Protein AF-A0A957IB61-F1 (afdb_monomer)

Structure (mmCIF, N/CA/C/O backbone):
data_AF-A0A957IB61-F1
#
_entry.id   AF-A0A957IB61-F1
#
loop_
_atom_site.group_PDB
_atom_site.id
_atom_site.type_symbol
_atom_site.label_atom_id
_atom_site.label_alt_id
_atom_site.label_comp_id
_atom_site.label_asym_id
_atom_site.label_entity_id
_atom_site.label_seq_id
_atom_site.pdbx_PDB_ins_code
_atom_site.Cartn_x
_atom_site.Cartn_y
_atom_site.Cartn_z
_atom_site.occupancy
_atom_site.B_iso_or_equiv
_atom_site.auth_seq_id
_atom_site.auth_comp_id
_atom_site.auth_asym_id
_atom_site.auth_atom_id
_atom_site.pdbx_PDB_model_num
ATOM 1 N N . MET A 1 1 ? 1.844 -5.591 -8.543 1.00 58.50 1 MET A N 1
ATOM 2 C CA . MET A 1 1 ? 0.608 -5.122 -7.872 1.00 58.50 1 MET A CA 1
ATOM 3 C C . MET A 1 1 ? -0.003 -6.319 -7.175 1.00 58.50 1 MET A C 1
ATOM 5 O O . MET A 1 1 ? -0.018 -7.374 -7.790 1.00 58.50 1 MET A O 1
ATOM 9 N N . ASP A 1 2 ? -0.473 -6.169 -5.939 1.00 73.50 2 ASP A N 1
ATOM 10 C CA . ASP A 1 2 ? -1.188 -7.236 -5.224 1.00 73.50 2 ASP A CA 1
ATOM 11 C C . ASP A 1 2 ? -2.623 -6.794 -4.905 1.00 73.50 2 ASP A C 1
ATOM 13 O O . ASP A 1 2 ? -2.878 -5.624 -4.588 1.00 73.50 2 ASP A O 1
ATOM 17 N N . LEU A 1 3 ? -3.556 -7.735 -5.044 1.00 75.19 3 LEU A N 1
ATOM 18 C CA . LEU A 1 3 ? -4.995 -7.537 -4.905 1.00 75.19 3 LEU A CA 1
ATOM 19 C C . LEU A 1 3 ? -5.484 -8.359 -3.715 1.00 75.19 3 LEU A C 1
ATOM 21 O O . LEU A 1 3 ? -5.574 -9.584 -3.785 1.00 75.19 3 LEU A O 1
ATOM 25 N N . LYS A 1 4 ? -5.836 -7.688 -2.618 1.00 81.00 4 LYS A N 1
ATOM 26 C CA . LYS A 1 4 ? -6.595 -8.315 -1.526 1.00 81.00 4 LYS A CA 1
ATOM 27 C C . LYS A 1 4 ? -8.076 -8.004 -1.696 1.00 81.00 4 LYS A C 1
ATOM 29 O O . LYS A 1 4 ? -8.424 -7.030 -2.357 1.00 81.00 4 LYS A O 1
ATOM 34 N N . GLY A 1 5 ? -8.955 -8.837 -1.142 1.00 75.38 5 GLY A N 1
ATOM 35 C CA . GLY A 1 5 ? -10.403 -8.678 -1.298 1.00 75.38 5 GLY A CA 1
ATOM 36 C C . GLY A 1 5 ? -10.909 -7.317 -0.801 1.00 75.38 5 GLY A C 1
ATOM 37 O O . GLY A 1 5 ? -10.332 -6.710 0.105 1.00 75.38 5 GLY A O 1
ATOM 38 N N . SER A 1 6 ? -11.988 -6.808 -1.402 1.00 73.75 6 SER A N 1
ATOM 39 C CA . SER A 1 6 ? -12.600 -5.538 -0.966 1.00 73.75 6 SER A CA 1
ATOM 40 C C . SER A 1 6 ? -13.289 -5.643 0.403 1.00 73.75 6 SER A C 1
ATOM 42 O O . SER A 1 6 ? -13.473 -4.643 1.086 1.00 73.75 6 SER A O 1
ATOM 44 N N . ASP A 1 7 ? -13.626 -6.861 0.809 1.00 82.06 7 ASP A N 1
ATOM 45 C CA . ASP A 1 7 ? -14.137 -7.269 2.119 1.00 82.06 7 ASP A CA 1
ATOM 46 C C . ASP A 1 7 ? -13.039 -7.361 3.193 1.00 82.06 7 ASP A C 1
ATOM 48 O O . ASP A 1 7 ? -13.320 -7.446 4.388 1.00 82.06 7 ASP A O 1
ATOM 52 N N . THR A 1 8 ? -11.772 -7.333 2.782 1.00 87.75 8 THR A N 1
ATOM 53 C CA . THR A 1 8 ? -10.641 -7.424 3.697 1.00 87.75 8 THR A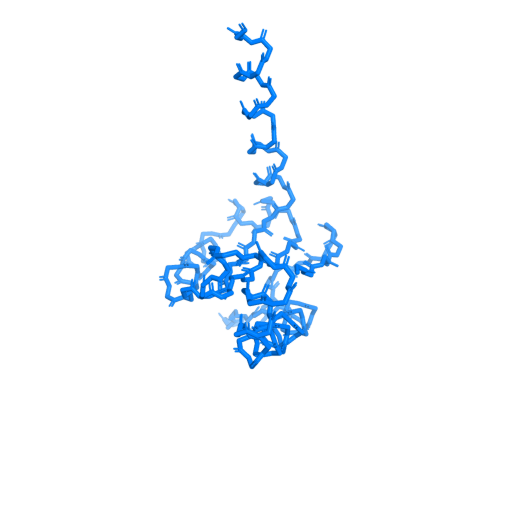 CA 1
ATOM 54 C C . THR A 1 8 ? -10.387 -6.080 4.370 1.00 87.75 8 THR A C 1
ATOM 56 O O . THR A 1 8 ? -10.050 -5.097 3.711 1.00 87.75 8 THR A O 1
ATOM 59 N N . ASN A 1 9 ? -10.455 -6.061 5.701 1.00 92.25 9 ASN A N 1
ATOM 60 C CA . ASN A 1 9 ? -10.070 -4.890 6.486 1.00 92.25 9 ASN A CA 1
ATOM 61 C C . ASN A 1 9 ? -8.570 -4.597 6.353 1.00 92.25 9 ASN A C 1
ATOM 63 O O . ASN A 1 9 ? -7.726 -5.498 6.408 1.00 92.25 9 ASN A O 1
ATOM 67 N N . ILE A 1 10 ? -8.237 -3.317 6.242 1.00 94.00 10 ILE A N 1
ATOM 68 C CA . ILE A 1 10 ? -6.876 -2.794 6.200 1.00 94.00 10 ILE A CA 1
ATOM 69 C C . ILE A 1 10 ? -6.235 -2.914 7.579 1.00 94.00 10 ILE A C 1
ATOM 71 O O . ILE A 1 10 ? -5.085 -3.345 7.698 1.00 94.00 10 ILE A O 1
ATOM 75 N N . PHE A 1 11 ? -6.983 -2.564 8.627 1.00 95.88 11 PHE A N 1
ATOM 76 C CA . PHE A 1 11 ? -6.486 -2.549 9.994 1.00 95.88 11 PHE A CA 1
ATOM 77 C C . PHE A 1 11 ? -7.213 -3.541 10.896 1.00 95.88 11 PHE A C 1
ATOM 79 O O . PHE A 1 11 ? -8.416 -3.777 10.785 1.00 95.88 11 PHE A O 1
ATOM 86 N N . ARG A 1 12 ? -6.472 -4.064 11.871 1.00 94.56 12 ARG A N 1
ATOM 87 C CA . ARG A 1 12 ? -6.990 -4.820 13.009 1.00 94.56 12 ARG A CA 1
ATOM 88 C C . ARG A 1 12 ? -6.633 -4.090 14.298 1.00 94.56 12 ARG A C 1
ATOM 90 O O . ARG A 1 12 ? -5.553 -3.511 14.419 1.00 94.56 12 ARG A O 1
ATOM 97 N N . ARG A 1 13 ? -7.544 -4.127 15.267 1.00 93.25 13 ARG A N 1
ATOM 98 C CA . ARG A 1 13 ? -7.340 -3.558 16.600 1.00 93.25 13 ARG A CA 1
ATOM 99 C C . ARG A 1 13 ? -7.096 -4.678 17.614 1.00 93.25 13 ARG A C 1
ATOM 101 O O . ARG A 1 13 ? -7.740 -5.723 17.539 1.00 93.25 13 ARG A O 1
ATOM 108 N N . SER A 1 14 ? -6.154 -4.460 18.527 1.00 92.50 14 SER A N 1
ATOM 109 C CA . SER A 1 14 ? -5.881 -5.328 19.676 1.00 92.50 14 SER A CA 1
ATOM 110 C C . SER A 1 14 ? -5.650 -4.441 20.897 1.00 92.50 14 SER A C 1
ATOM 112 O O . SER A 1 14 ? -4.604 -3.799 21.012 1.00 92.50 14 SER A O 1
ATOM 114 N N . GLY A 1 15 ? -6.653 -4.347 21.773 1.00 90.06 15 GLY A N 1
ATOM 115 C CA . GLY A 1 15 ? -6.704 -3.304 22.803 1.00 90.06 15 GLY A CA 1
ATOM 116 C C . GLY A 1 15 ? -6.767 -1.909 22.169 1.00 90.06 15 GLY A C 1
ATOM 117 O O . GLY A 1 15 ? -7.539 -1.687 21.240 1.00 90.06 15 GLY A O 1
ATOM 118 N N . ASP A 1 16 ? -5.921 -0.981 22.618 1.00 89.56 16 ASP A N 1
ATOM 119 C CA . ASP A 1 16 ? -5.810 0.366 22.023 1.00 89.56 16 ASP A CA 1
ATOM 120 C C . ASP A 1 16 ? -4.867 0.429 20.798 1.00 89.56 16 ASP A C 1
ATOM 122 O O . ASP A 1 16 ? -4.793 1.418 20.054 1.00 89.56 16 ASP A O 1
ATOM 126 N N . ARG A 1 17 ? -4.134 -0.656 20.535 1.00 91.94 17 ARG A N 1
ATOM 127 C CA . ARG A 1 17 ? -3.160 -0.690 19.447 1.00 91.94 17 ARG A CA 1
ATOM 128 C C . ARG A 1 17 ? -3.825 -1.063 18.127 1.00 91.94 17 ARG A C 1
ATOM 130 O O . ARG A 1 17 ? -4.667 -1.962 18.057 1.00 91.94 17 ARG A O 1
ATOM 137 N N . LEU A 1 18 ? -3.413 -0.365 17.075 1.00 94.81 18 LEU A N 1
ATOM 138 C CA . LEU A 1 18 ? -3.881 -0.567 15.712 1.00 94.81 18 LEU A CA 1
ATOM 139 C C . LEU A 1 18 ? -2.725 -1.076 14.858 1.00 94.81 18 LEU A C 1
ATOM 141 O O . LEU A 1 18 ? -1.638 -0.502 14.880 1.00 94.81 18 LEU A O 1
ATOM 145 N N . PHE A 1 19 ? -2.975 -2.136 14.102 1.00 94.56 19 PHE A N 1
ATOM 146 C CA . PHE A 1 19 ? -1.985 -2.789 13.255 1.00 94.56 19 PHE A CA 1
ATOM 147 C C . PHE A 1 19 ? -2.590 -3.073 11.891 1.00 94.56 19 PHE A C 1
ATOM 149 O O . PHE A 1 19 ? -3.814 -3.132 11.753 1.00 94.56 19 PHE A O 1
ATOM 156 N N . PHE A 1 20 ? -1.749 -3.292 10.885 1.00 95.06 20 PHE A N 1
ATOM 157 C CA . PHE A 1 20 ? -2.239 -3.862 9.638 1.00 95.06 20 PHE A CA 1
ATOM 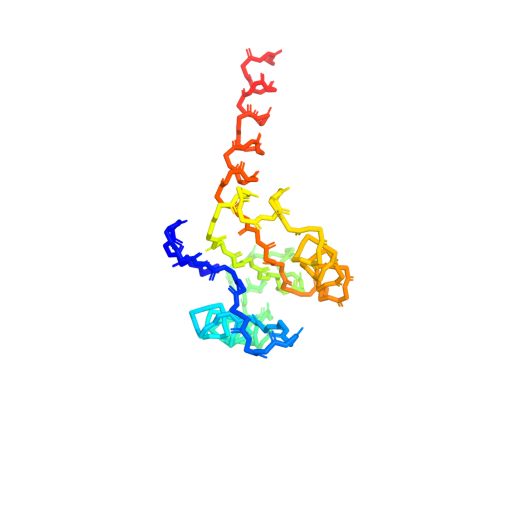158 C C . PHE A 1 20 ? -2.842 -5.244 9.874 1.00 95.06 20 PHE A C 1
ATOM 160 O O . PHE A 1 20 ? -2.391 -6.011 10.728 1.00 95.06 20 PHE A O 1
ATOM 167 N N . SER A 1 21 ? -3.889 -5.558 9.116 1.00 95.25 21 SER A N 1
ATOM 168 C CA . SER A 1 21 ? -4.434 -6.907 9.101 1.00 95.25 21 SER A CA 1
ATOM 169 C C . SER A 1 21 ? -3.400 -7.889 8.549 1.00 95.25 21 SER A C 1
ATOM 171 O O . SER A 1 21 ? -2.465 -7.523 7.835 1.00 95.25 21 SER A O 1
ATOM 173 N N . GLN A 1 22 ? -3.579 -9.171 8.857 1.00 93.50 22 GLN A N 1
ATOM 174 C CA . GLN A 1 22 ? -2.658 -10.209 8.403 1.00 93.50 22 GLN A CA 1
ATOM 175 C C . GLN A 1 22 ? -2.593 -10.285 6.867 1.00 93.50 22 GLN A C 1
ATOM 177 O O . GLN A 1 22 ? -1.527 -10.525 6.306 1.00 93.50 22 GLN A O 1
ATOM 182 N N . ASN A 1 23 ? -3.713 -10.013 6.190 1.00 92.25 23 ASN A N 1
ATOM 183 C CA . ASN A 1 23 ? -3.789 -9.968 4.731 1.00 92.25 23 ASN A CA 1
ATOM 184 C C . ASN A 1 23 ? -3.010 -8.785 4.152 1.00 92.25 23 ASN A C 1
ATOM 186 O O . ASN A 1 23 ? -2.297 -8.963 3.166 1.00 92.25 23 ASN A O 1
ATOM 190 N N . VAL A 1 24 ? -3.105 -7.606 4.777 1.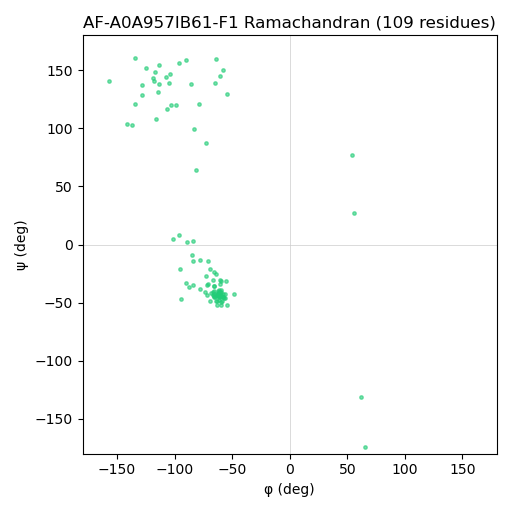00 94.12 24 VAL A N 1
ATOM 191 C CA . VAL A 1 24 ? -2.298 -6.445 4.378 1.00 94.12 24 VAL A CA 1
ATOM 192 C C . VAL A 1 24 ? -0.824 -6.716 4.611 1.00 94.12 24 VAL A C 1
ATOM 194 O O . VAL A 1 24 ? -0.030 -6.467 3.716 1.00 94.12 24 VAL A O 1
ATOM 197 N N . ASN A 1 25 ? -0.453 -7.280 5.761 1.00 94.62 25 ASN A N 1
ATOM 198 C CA . ASN A 1 25 ? 0.941 -7.593 6.055 1.00 94.62 25 ASN A CA 1
ATOM 199 C C . ASN A 1 25 ? 1.537 -8.555 5.014 1.00 94.62 25 ASN A C 1
ATOM 201 O O . ASN A 1 25 ? 2.578 -8.265 4.437 1.00 94.62 25 ASN A O 1
ATOM 205 N N . LYS A 1 26 ? 0.834 -9.653 4.699 1.00 93.56 26 LYS A N 1
ATOM 206 C CA . LYS A 1 26 ? 1.239 -10.585 3.633 1.00 93.56 26 LYS A CA 1
ATOM 207 C C . LYS A 1 26 ? 1.366 -9.888 2.276 1.00 93.56 26 LYS A C 1
ATOM 209 O O . LYS A 1 26 ? 2.345 -10.106 1.576 1.00 93.56 26 LYS A O 1
ATOM 214 N N . GLY A 1 27 ? 0.396 -9.043 1.923 1.00 93.50 27 GLY A N 1
ATOM 215 C CA . GLY A 1 27 ? 0.431 -8.302 0.662 1.00 93.50 27 GLY A CA 1
ATOM 216 C C . GLY A 1 27 ? 1.573 -7.291 0.585 1.00 93.50 27 GLY A C 1
ATOM 217 O O . GLY A 1 27 ? 2.186 -7.140 -0.464 1.00 93.50 27 GLY A O 1
ATOM 218 N N . VAL A 1 28 ? 1.917 -6.639 1.699 1.00 94.56 28 VAL A N 1
ATOM 219 C CA . VAL A 1 28 ? 3.085 -5.755 1.779 1.00 94.56 28 VAL A CA 1
ATOM 220 C C . VAL A 1 28 ? 4.358 -6.531 1.453 1.00 94.56 28 VAL A C 1
ATOM 222 O O . VAL A 1 28 ? 5.079 -6.114 0.554 1.00 94.56 28 VAL A O 1
ATOM 225 N N . PHE A 1 29 ? 4.604 -7.666 2.115 1.00 94.06 29 PHE A N 1
ATOM 226 C CA . PHE A 1 29 ? 5.792 -8.483 1.843 1.00 94.06 29 PHE A CA 1
ATOM 227 C C . PHE A 1 29 ? 5.834 -8.982 0.400 1.00 94.06 29 PHE A C 1
ATOM 229 O O . PHE A 1 29 ? 6.845 -8.802 -0.266 1.00 94.06 29 PHE A O 1
ATOM 236 N N . GLN A 1 30 ? 4.712 -9.478 -0.121 1.00 93.88 30 GLN A N 1
ATOM 237 C CA . GLN A 1 30 ? 4.624 -9.923 -1.510 1.00 93.88 30 GLN A CA 1
ATOM 238 C C . GLN A 1 30 ? 4.971 -8.798 -2.500 1.00 93.88 30 GLN A C 1
ATOM 240 O O . GLN A 1 30 ? 5.683 -9.011 -3.477 1.00 93.88 30 GLN A O 1
ATOM 245 N N . VAL A 1 31 ? 4.482 -7.575 -2.271 1.00 93.88 31 VAL A N 1
ATOM 246 C CA . VAL A 1 31 ? 4.800 -6.448 -3.159 1.00 93.88 31 VAL A CA 1
ATOM 247 C C . VAL A 1 31 ? 6.251 -5.994 -3.004 1.00 93.88 31 VAL A C 1
ATOM 249 O O . VAL A 1 31 ? 6.855 -5.605 -4.001 1.00 93.88 31 VAL A O 1
ATOM 252 N N . LEU A 1 32 ? 6.814 -6.046 -1.796 1.00 93.56 32 LEU A N 1
ATOM 253 C CA . LEU A 1 32 ? 8.227 -5.744 -1.573 1.00 93.56 32 LEU A CA 1
ATOM 254 C C . LEU A 1 32 ? 9.134 -6.739 -2.305 1.00 93.56 32 LEU A C 1
ATOM 256 O O . LEU A 1 32 ? 10.043 -6.294 -2.995 1.00 93.56 32 LEU A O 1
ATOM 260 N N . GLU A 1 33 ? 8.833 -8.038 -2.248 1.00 93.31 33 GLU A N 1
ATOM 261 C CA . GLU A 1 33 ? 9.547 -9.073 -3.012 1.00 93.31 33 GLU A CA 1
ATOM 262 C C . GLU A 1 33 ? 9.504 -8.782 -4.517 1.00 93.31 33 GLU A C 1
ATOM 264 O O . GLU A 1 33 ? 10.534 -8.780 -5.183 1.00 93.31 33 GLU A O 1
ATOM 269 N N . TYR A 1 34 ? 8.331 -8.429 -5.057 1.00 90.94 34 TYR A N 1
ATOM 270 C CA . TYR A 1 34 ? 8.231 -8.055 -6.470 1.00 90.94 34 TYR A CA 1
ATOM 271 C C . TYR A 1 34 ? 9.048 -6.812 -6.831 1.00 90.94 34 TYR A C 1
ATOM 273 O O . TYR A 1 34 ? 9.628 -6.763 -7.916 1.00 90.94 34 TYR A O 1
ATOM 281 N N . ILE A 1 35 ? 9.063 -5.792 -5.968 1.00 91.88 35 ILE A N 1
ATOM 282 C CA . ILE A 1 35 ? 9.865 -4.579 -6.185 1.00 91.88 35 ILE A CA 1
ATOM 283 C C . ILE A 1 35 ? 11.348 -4.939 -6.215 1.00 91.88 35 ILE A C 1
ATOM 285 O O . ILE A 1 35 ? 12.065 -4.441 -7.081 1.00 91.88 35 ILE A O 1
ATOM 289 N N . ASP A 1 36 ? 11.786 -5.801 -5.302 1.00 92.88 36 ASP A N 1
ATOM 290 C CA . ASP A 1 36 ? 13.172 -6.239 -5.188 1.00 92.88 36 ASP A CA 1
ATOM 291 C C . ASP A 1 36 ? 13.610 -7.001 -6.443 1.00 92.88 36 ASP A C 1
ATOM 293 O O . ASP A 1 36 ? 14.516 -6.560 -7.148 1.00 92.88 36 ASP A O 1
ATOM 297 N N .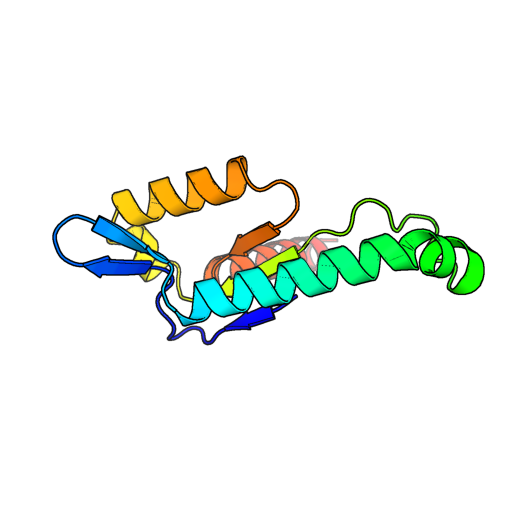 THR A 1 37 ? 12.843 -8.020 -6.853 1.00 91.75 37 THR A N 1
ATOM 298 C CA . THR A 1 37 ? 13.096 -8.762 -8.101 1.00 91.75 37 THR A CA 1
ATOM 299 C C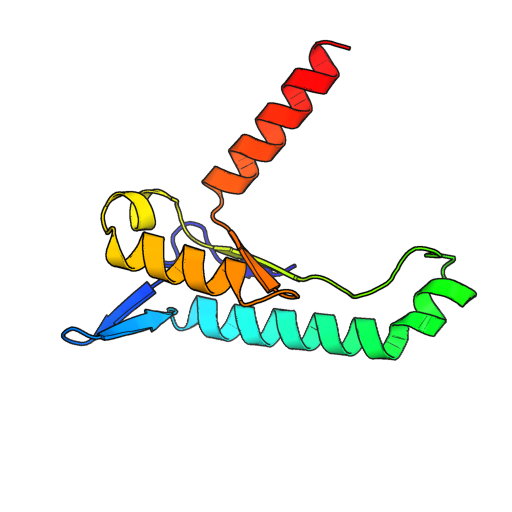 . THR A 1 37 ? 13.125 -7.841 -9.326 1.00 91.75 37 THR A C 1
ATOM 301 O O . THR A 1 37 ? 13.986 -7.960 -10.198 1.00 91.75 37 THR A O 1
ATOM 304 N N . CYS A 1 38 ? 12.200 -6.878 -9.413 1.00 90.06 38 CYS A N 1
ATOM 305 C CA . CYS A 1 38 ? 12.194 -5.911 -10.514 1.00 90.06 38 CYS A CA 1
ATOM 306 C C . CYS A 1 38 ? 13.406 -4.971 -10.480 1.00 90.06 38 CYS A C 1
ATOM 308 O O . CYS A 1 38 ? 13.839 -4.506 -11.534 1.00 90.06 38 CYS A O 1
ATOM 310 N N . SER A 1 39 ? 13.930 -4.670 -9.292 1.00 90.81 39 SER A N 1
ATOM 311 C CA . SER A 1 39 ? 15.109 -3.820 -9.117 1.00 90.81 39 SER A CA 1
ATOM 312 C C . SER A 1 39 ? 16.378 -4.564 -9.535 1.00 90.81 39 SER A C 1
ATOM 314 O O . SER A 1 39 ? 17.202 -4.003 -10.255 1.00 90.81 39 SER A O 1
ATOM 316 N N . GLU A 1 40 ? 16.497 -5.848 -9.191 1.00 91.56 40 GLU A N 1
ATOM 317 C CA . GLU A 1 40 ? 17.594 -6.716 -9.640 1.00 91.56 40 GLU A CA 1
ATOM 318 C C . GLU A 1 40 ? 17.610 -6.873 -11.167 1.00 91.56 40 GLU A C 1
ATOM 320 O O . GLU A 1 40 ? 18.647 -6.751 -11.819 1.00 91.56 40 GLU A O 1
ATOM 325 N N . MET A 1 41 ? 16.435 -7.079 -11.766 1.00 90.38 41 MET A N 1
ATOM 326 C CA . MET A 1 41 ? 16.286 -7.264 -13.212 1.00 90.38 41 MET A CA 1
ATOM 327 C C . MET A 1 41 ? 16.210 -5.948 -13.995 1.00 90.38 41 MET A C 1
ATOM 329 O O . MET A 1 41 ? 16.022 -5.966 -15.213 1.00 90.38 41 MET A O 1
ATOM 333 N N . GLN A 1 42 ? 16.347 -4.795 -13.337 1.00 89.50 42 GLN A N 1
ATOM 334 C CA . GLN A 1 42 ? 16.020 -3.501 -13.933 1.00 89.50 42 GLN A CA 1
ATOM 335 C C . GLN A 1 42 ? 16.850 -3.207 -15.192 1.00 89.50 42 GLN A C 1
ATOM 337 O O . GLN A 1 42 ? 16.315 -2.689 -16.169 1.00 89.50 42 GLN A O 1
ATOM 342 N N . SER A 1 43 ? 18.141 -3.555 -15.204 1.00 86.50 43 SER A N 1
ATOM 343 C CA . SER A 1 43 ? 18.991 -3.383 -16.393 1.00 86.50 43 SER A CA 1
ATOM 344 C C . SER A 1 43 ? 18.560 -4.293 -17.539 1.00 86.50 43 SER A C 1
ATOM 346 O O . SER A 1 43 ? 18.384 -3.822 -18.656 1.00 86.50 43 SER A O 1
ATOM 348 N N . TYR A 1 44 ? 18.250 -5.559 -17.254 1.00 89.50 44 TYR A N 1
ATOM 349 C CA . TYR A 1 44 ? 17.707 -6.475 -18.257 1.00 89.50 44 TYR A CA 1
ATOM 350 C C . TYR A 1 44 ? 16.382 -5.964 -18.848 1.00 89.50 44 TYR A C 1
ATOM 352 O O . TYR A 1 44 ? 16.201 -5.959 -20.065 1.00 89.50 44 TYR A O 1
ATOM 360 N N . MET A 1 45 ? 15.469 -5.471 -18.005 1.00 87.31 45 MET A N 1
ATOM 361 C CA . MET A 1 45 ? 14.188 -4.915 -18.453 1.00 87.31 45 MET A CA 1
ATOM 362 C C . MET A 1 45 ? 14.368 -3.691 -19.361 1.00 87.31 45 MET A C 1
ATOM 364 O O . MET A 1 45 ? 13.674 -3.570 -20.372 1.00 87.31 45 MET A O 1
ATOM 368 N N . ARG A 1 46 ? 15.317 -2.802 -19.046 1.00 89.50 46 ARG A N 1
ATOM 369 C CA . ARG A 1 46 ? 15.612 -1.639 -19.893 1.00 89.50 46 ARG A CA 1
ATOM 370 C C . ARG A 1 46 ? 16.263 -2.039 -21.211 1.00 89.50 46 ARG A C 1
ATOM 372 O O . ARG A 1 46 ? 15.815 -1.596 -22.265 1.00 89.50 46 ARG A O 1
ATOM 379 N N . ASP A 1 47 ? 17.287 -2.879 -21.144 1.00 89.25 47 ASP A N 1
ATOM 380 C CA . ASP A 1 47 ? 18.206 -3.083 -22.261 1.00 89.25 47 ASP A CA 1
ATOM 381 C C . ASP A 1 47 ? 17.696 -4.170 -23.218 1.00 89.25 47 ASP A C 1
ATOM 383 O O . ASP A 1 47 ? 17.805 -4.038 -24.435 1.00 89.25 47 ASP A O 1
ATOM 387 N N . THR A 1 48 ? 17.069 -5.222 -22.679 1.00 91.06 48 THR A N 1
ATOM 388 C CA . THR A 1 48 ? 16.568 -6.360 -23.470 1.00 91.06 48 THR A CA 1
ATOM 389 C C . THR A 1 48 ? 15.102 -6.190 -23.853 1.00 91.06 48 THR A C 1
ATOM 391 O O . THR A 1 48 ? 14.739 -6.374 -25.013 1.00 91.06 48 THR A O 1
ATOM 394 N N . LEU A 1 49 ? 14.247 -5.803 -22.900 1.00 89.62 49 LEU A N 1
ATOM 395 C CA . LEU A 1 49 ? 12.804 -5.642 -23.144 1.00 89.62 49 LEU A CA 1
ATOM 396 C C . LEU A 1 49 ? 12.432 -4.232 -23.626 1.00 89.62 49 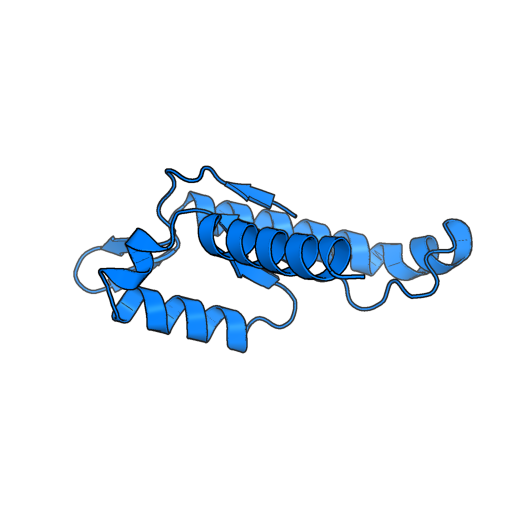LEU A C 1
ATOM 398 O O . LEU A 1 49 ? 11.254 -3.952 -23.842 1.00 89.62 49 LEU A O 1
ATOM 402 N N . LYS A 1 50 ? 13.426 -3.350 -23.809 1.00 89.88 50 LYS A N 1
ATOM 403 C CA . LYS A 1 50 ? 13.261 -1.961 -24.264 1.00 89.88 50 LYS A CA 1
ATOM 404 C C . LYS A 1 50 ? 12.311 -1.136 -23.391 1.00 89.88 50 LYS A C 1
ATOM 406 O O . LYS A 1 50 ? 11.726 -0.160 -23.857 1.00 89.88 50 LYS A O 1
ATOM 411 N N . LEU A 1 51 ? 12.180 -1.486 -22.111 1.00 86.31 51 LEU A N 1
ATOM 412 C CA . LEU A 1 51 ? 11.449 -0.690 -21.127 1.00 86.31 51 LEU A CA 1
ATOM 413 C C . LEU A 1 51 ? 12.356 0.440 -20.628 1.00 86.31 51 LEU A C 1
ATOM 415 O O . LEU A 1 51 ? 12.750 0.461 -19.466 1.00 86.31 51 LEU A O 1
ATOM 419 N N . THR A 1 52 ? 12.744 1.352 -21.520 1.00 84.25 52 THR A N 1
ATOM 420 C CA . THR A 1 52 ? 13.823 2.340 -21.309 1.00 84.25 52 THR A CA 1
ATOM 421 C C . THR A 1 52 ? 13.634 3.209 -20.064 1.00 84.25 52 THR A C 1
ATOM 423 O O . THR A 1 52 ? 14.609 3.571 -19.399 1.00 84.25 52 THR A O 1
ATOM 426 N N . ASP A 1 53 ? 12.378 3.473 -19.706 1.00 85.19 53 ASP A N 1
ATOM 427 C CA . ASP A 1 53 ? 11.997 4.312 -18.568 1.00 85.19 53 ASP A CA 1
ATOM 428 C C . ASP A 1 53 ? 11.688 3.513 -17.296 1.00 85.19 53 ASP A C 1
ATOM 430 O O . ASP A 1 53 ? 11.232 4.076 -16.299 1.00 85.19 53 ASP A O 1
ATOM 434 N N . PHE A 1 54 ? 11.951 2.203 -17.286 1.00 84.88 54 PHE A N 1
ATOM 435 C CA . PHE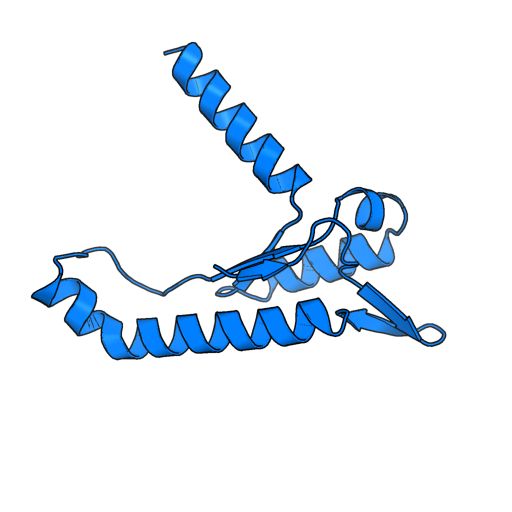 A 1 54 ? 11.763 1.369 -16.105 1.00 84.88 54 PHE A CA 1
ATOM 436 C C . PHE A 1 54 ? 12.856 1.659 -15.067 1.00 84.88 54 PHE A C 1
ATOM 438 O O . PHE A 1 54 ? 13.938 1.059 -15.040 1.00 84.88 54 PHE A O 1
ATOM 445 N N . ARG A 1 55 ? 12.583 2.664 -14.231 1.00 82.12 55 ARG A N 1
ATOM 446 C CA . ARG A 1 55 ? 13.431 3.119 -13.130 1.00 82.12 55 ARG A CA 1
ATOM 447 C C . ARG A 1 55 ? 12.626 3.192 -11.846 1.00 82.12 55 ARG A C 1
ATOM 449 O O . ARG A 1 55 ? 11.497 3.666 -11.866 1.00 82.12 55 ARG A O 1
ATOM 456 N N . GLU A 1 56 ? 13.233 2.729 -10.754 1.00 84.56 56 GLU A N 1
ATOM 457 C CA . GLU A 1 56 ? 12.648 2.745 -9.407 1.00 84.56 56 GLU A CA 1
ATOM 458 C C . GLU A 1 56 ? 11.265 2.062 -9.349 1.00 84.56 56 GLU A C 1
ATOM 460 O O . GLU A 1 56 ? 10.234 2.745 -9.303 1.00 84.56 56 GLU A O 1
ATOM 465 N N . PRO A 1 57 ? 11.208 0.716 -9.358 1.00 86.62 57 PRO A N 1
ATOM 466 C CA . PRO A 1 57 ? 9.946 -0.014 -9.331 1.00 86.62 57 PRO A CA 1
ATOM 467 C C . PRO A 1 57 ? 9.070 0.408 -8.143 1.00 86.62 57 PRO A C 1
ATOM 469 O O . PRO A 1 57 ? 9.509 0.440 -6.993 1.00 86.62 57 PRO A O 1
ATOM 472 N N . LYS A 1 58 ? 7.804 0.730 -8.428 1.00 90.75 58 LYS A N 1
ATOM 473 C CA . LYS A 1 58 ? 6.806 1.118 -7.422 1.00 90.75 58 LYS A CA 1
ATOM 474 C C . LYS A 1 58 ? 5.708 0.072 -7.330 1.00 90.75 58 LYS A C 1
ATOM 476 O O . LYS A 1 58 ? 5.199 -0.429 -8.330 1.00 90.75 58 LYS A O 1
ATOM 481 N N . GLY A 1 59 ? 5.311 -0.216 -6.105 1.00 91.38 59 GLY A N 1
ATOM 482 C CA . GLY A 1 59 ? 4.262 -1.136 -5.733 1.00 91.38 59 GLY A CA 1
ATOM 483 C C . GLY A 1 59 ? 2.978 -0.436 -5.311 1.00 91.38 59 GLY A C 1
ATOM 484 O O . GLY A 1 59 ? 2.963 0.627 -4.683 1.00 91.38 59 GLY A O 1
ATOM 485 N N . LEU A 1 60 ? 1.877 -1.107 -5.621 1.00 93.69 60 LEU A N 1
ATOM 486 C CA . LEU A 1 60 ? 0.543 -0.761 -5.167 1.00 93.69 60 LEU A CA 1
ATOM 487 C C . LEU A 1 60 ? -0.094 -2.003 -4.544 1.00 93.69 60 LEU A C 1
ATOM 489 O O . LEU A 1 60 ? -0.130 -3.061 -5.182 1.00 93.69 60 LEU A O 1
ATOM 493 N N . LEU A 1 61 ? -0.606 -1.847 -3.326 1.00 95.19 61 LEU A N 1
ATOM 494 C CA . LEU A 1 61 ? -1.467 -2.813 -2.655 1.00 95.19 61 LEU A CA 1
ATOM 495 C C . LEU A 1 61 ? -2.897 -2.268 -2.642 1.00 95.19 61 LEU A C 1
ATOM 497 O O . LEU A 1 61 ? -3.158 -1.222 -2.038 1.00 95.19 61 LEU A O 1
ATOM 501 N N . LEU A 1 62 ? -3.811 -2.972 -3.310 1.00 94.88 62 LEU A N 1
ATOM 502 C CA . LEU A 1 62 ? -5.237 -2.646 -3.323 1.00 94.88 62 LEU A CA 1
ATOM 503 C C . LEU A 1 62 ? -5.979 -3.533 -2.326 1.00 94.88 62 LEU A C 1
ATOM 505 O O . LEU A 1 62 ? -5.935 -4.759 -2.425 1.00 94.88 62 LEU A O 1
ATOM 509 N N . VAL A 1 63 ? -6.635 -2.912 -1.348 1.00 94.75 63 VAL A N 1
ATOM 510 C CA . VAL A 1 63 ? -7.268 -3.621 -0.232 1.00 94.75 63 VAL A CA 1
ATOM 511 C C . VAL A 1 63 ? -8.382 -2.794 0.401 1.00 94.75 63 VAL A C 1
ATOM 513 O O . VAL A 1 63 ? -8.248 -1.583 0.585 1.00 94.75 63 VAL A O 1
ATOM 516 N N . GLY A 1 64 ? -9.468 -3.471 0.772 1.00 93.12 64 GLY A N 1
ATOM 517 C CA . GLY A 1 64 ? -10.538 -2.891 1.572 1.00 93.12 64 GLY A CA 1
ATOM 518 C C . GLY A 1 64 ? -11.323 -1.769 0.891 1.00 93.12 64 GLY A C 1
ATOM 519 O O . GLY A 1 64 ? -11.151 -1.442 -0.292 1.00 93.12 64 GLY A O 1
ATOM 520 N N . ARG A 1 65 ? -12.210 -1.166 1.680 1.00 93.88 65 ARG A N 1
ATOM 521 C CA . ARG A 1 65 ? -13.085 -0.060 1.279 1.00 93.88 65 ARG A CA 1
ATOM 522 C C . ARG A 1 65 ? -12.731 1.213 2.023 1.00 93.88 65 ARG A C 1
ATOM 524 O O . ARG A 1 65 ? -12.260 1.177 3.155 1.00 93.88 65 ARG A O 1
ATOM 531 N N . GLU A 1 66 ? -13.038 2.357 1.427 1.00 93.19 66 GLU A N 1
ATOM 532 C CA . GLU A 1 66 ? -12.869 3.643 2.116 1.00 93.19 66 GLU A CA 1
ATOM 533 C C . GLU A 1 66 ? -13.749 3.810 3.338 1.00 93.19 66 GLU A C 1
ATOM 535 O O . GLU A 1 66 ? -13.345 4.523 4.251 1.00 93.19 66 GLU A O 1
ATOM 540 N N . LYS A 1 67 ? -14.885 3.109 3.381 1.00 93.12 67 LYS A N 1
ATOM 541 C CA . LYS A 1 67 ? -15.783 3.087 4.535 1.00 93.12 67 LYS A CA 1
ATOM 542 C C . LYS A 1 67 ? -15.025 2.828 5.844 1.00 93.12 67 LYS A C 1
ATOM 544 O O . LYS A 1 67 ? -15.224 3.541 6.820 1.00 93.12 67 LYS A O 1
ATOM 549 N N . GLU A 1 68 ? -14.076 1.889 5.829 1.00 92.56 68 GLU A N 1
ATOM 550 C CA . GLU A 1 68 ? -13.253 1.563 7.000 1.00 92.56 68 GLU A CA 1
ATOM 551 C C . GLU A 1 68 ? -12.417 2.758 7.497 1.00 92.56 68 GLU A C 1
ATOM 553 O O . GLU A 1 68 ? -12.112 2.864 8.683 1.00 92.56 68 GLU A O 1
ATOM 558 N N . LEU A 1 69 ? -12.013 3.646 6.588 1.00 93.31 69 LEU A N 1
ATOM 559 C CA . LEU A 1 69 ? -11.174 4.805 6.881 1.00 93.31 69 LEU A CA 1
ATOM 560 C C . LEU A 1 69 ? -12.008 6.035 7.242 1.00 93.31 69 LEU A C 1
ATOM 562 O O . LEU A 1 69 ? -11.558 6.846 8.040 1.00 93.31 69 LEU A O 1
ATOM 566 N N . THR A 1 70 ? -13.192 6.194 6.650 1.00 91.94 70 THR A N 1
ATOM 567 C CA . THR A 1 70 ? -14.085 7.325 6.943 1.00 91.94 70 THR A CA 1
ATOM 568 C C . THR A 1 70 ? -14.740 7.206 8.315 1.00 91.94 70 THR A C 1
ATOM 570 O O . THR A 1 70 ? -15.077 8.220 8.912 1.00 91.94 70 THR A O 1
ATOM 573 N N . GLU A 1 71 ? -14.907 5.983 8.819 1.00 92.19 71 GLU A N 1
ATOM 574 C CA . GLU A 1 71 ? -15.501 5.715 10.134 1.00 92.19 71 GLU A CA 1
ATOM 575 C C . GLU A 1 71 ? -14.490 5.824 11.294 1.00 92.19 71 GLU A C 1
ATOM 577 O O . GLU A 1 71 ? -14.897 5.893 12.452 1.00 92.19 71 GLU A O 1
ATOM 582 N N . ASP A 1 72 ? -13.178 5.847 11.017 1.00 93.38 72 ASP A N 1
ATOM 583 C CA . ASP A 1 72 ? -12.122 5.882 12.041 1.00 93.38 72 ASP A CA 1
ATOM 584 C C . ASP A 1 72 ? -10.952 6.791 11.616 1.00 93.38 72 ASP A C 1
ATOM 586 O O . ASP A 1 72 ? -10.076 6.422 10.823 1.00 93.38 72 ASP A O 1
ATOM 590 N N . GLU A 1 73 ? -10.894 7.986 12.211 1.00 94.00 73 GLU A N 1
ATOM 591 C CA . GLU A 1 73 ? -9.865 8.995 11.930 1.00 94.00 73 GLU A CA 1
ATOM 592 C C . GLU A 1 73 ? -8.438 8.486 12.231 1.00 94.00 73 GLU A C 1
ATOM 594 O O . GLU A 1 73 ? -7.479 8.845 11.536 1.00 94.00 73 GLU A O 1
ATOM 599 N N . LYS A 1 74 ? -8.267 7.598 13.226 1.00 93.88 74 LYS A N 1
ATOM 600 C CA . LYS A 1 74 ? -6.962 7.001 13.570 1.00 93.88 74 LYS A CA 1
ATOM 601 C C . LYS A 1 74 ? -6.481 6.113 12.421 1.00 93.88 74 LYS A C 1
ATOM 603 O O . LYS A 1 74 ? -5.323 6.227 12.010 1.00 93.88 74 LYS A O 1
ATOM 608 N N . LYS A 1 75 ? -7.366 5.286 11.843 1.00 95.56 75 LYS A N 1
ATOM 609 C CA . LYS A 1 75 ? -7.059 4.470 10.649 1.00 95.56 75 LYS A CA 1
ATOM 610 C C . LYS A 1 75 ? -6.707 5.339 9.447 1.00 95.56 75 LYS A C 1
ATOM 612 O O . LYS A 1 75 ? -5.716 5.073 8.760 1.00 95.56 75 LYS A O 1
ATOM 617 N N . GLN A 1 76 ? -7.476 6.402 9.210 1.00 95.19 76 GLN A N 1
ATOM 618 C CA . GLN A 1 76 ? -7.222 7.333 8.112 1.00 95.19 76 GLN A CA 1
ATOM 619 C C . GLN A 1 76 ? -5.834 7.979 8.226 1.00 95.19 76 GLN A C 1
ATOM 621 O O . GLN A 1 76 ? -5.063 7.952 7.259 1.00 95.19 76 GLN A O 1
ATOM 626 N N . LYS A 1 77 ? -5.493 8.511 9.409 1.00 95.00 77 LYS A N 1
ATOM 627 C CA . LYS A 1 77 ? -4.196 9.149 9.689 1.00 95.00 77 LYS A CA 1
ATOM 628 C C . LYS A 1 77 ? -3.033 8.174 9.545 1.00 95.00 77 LYS A C 1
ATOM 630 O O . LYS A 1 77 ? -2.031 8.526 8.924 1.00 95.00 77 LYS A O 1
ATOM 635 N N . LEU A 1 78 ? -3.162 6.951 10.059 1.00 94.75 78 LEU A N 1
ATOM 636 C CA . LEU A 1 78 ? -2.103 5.942 9.970 1.00 94.75 78 LEU A CA 1
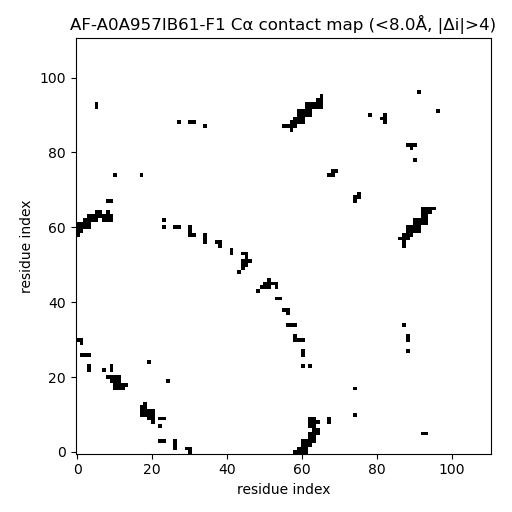ATOM 637 C C . LEU A 1 78 ? -1.847 5.500 8.531 1.00 94.75 78 LEU A C 1
ATOM 639 O O . LEU A 1 78 ? -0.694 5.487 8.103 1.00 94.75 78 LEU A O 1
ATOM 643 N N . ARG A 1 79 ? -2.896 5.234 7.744 1.00 95.25 79 ARG A N 1
ATOM 644 C CA . ARG A 1 79 ? -2.736 4.925 6.313 1.00 95.25 79 ARG A CA 1
ATOM 645 C C . ARG A 1 79 ? -2.104 6.093 5.555 1.00 95.25 79 ARG A C 1
ATOM 647 O O . ARG A 1 79 ? -1.229 5.885 4.719 1.00 95.25 79 ARG A O 1
ATOM 654 N N . ALA A 1 80 ? -2.540 7.324 5.831 1.00 94.12 80 ALA A N 1
ATOM 655 C CA . ALA A 1 80 ? -1.962 8.512 5.210 1.00 94.12 80 ALA A CA 1
ATOM 656 C C . ALA A 1 80 ? -0.479 8.675 5.576 1.00 94.12 80 ALA A C 1
ATOM 658 O O . ALA A 1 80 ? 0.333 8.969 4.705 1.00 94.12 80 ALA A O 1
ATOM 659 N N . SER A 1 81 ? -0.120 8.437 6.840 1.00 94.81 81 SER A N 1
ATOM 660 C CA . SER A 1 81 ? 1.268 8.451 7.306 1.00 94.81 81 SER A CA 1
ATOM 661 C C . SER A 1 81 ? 2.109 7.383 6.607 1.00 94.81 81 SER A C 1
ATOM 663 O O . SER A 1 81 ? 3.161 7.703 6.058 1.00 94.81 81 SER A O 1
ATOM 665 N N . TRP A 1 82 ? 1.614 6.144 6.531 1.00 94.44 82 TRP A N 1
ATOM 666 C CA . TRP A 1 82 ? 2.271 5.062 5.794 1.00 94.44 82 TRP A CA 1
ATOM 667 C C . TRP A 1 82 ? 2.546 5.456 4.340 1.00 94.44 82 TRP A C 1
ATOM 669 O O . TRP A 1 82 ? 3.686 5.406 3.897 1.00 94.44 82 TRP A O 1
ATOM 679 N N . ASN A 1 83 ? 1.525 5.925 3.617 1.00 94.44 83 ASN A N 1
ATOM 680 C CA . ASN A 1 83 ? 1.653 6.283 2.201 1.00 94.44 83 ASN A CA 1
ATOM 681 C C . ASN A 1 83 ? 2.572 7.486 1.939 1.00 94.44 83 ASN A C 1
ATOM 683 O O . ASN A 1 83 ? 3.068 7.622 0.826 1.00 94.44 83 ASN A O 1
ATOM 687 N N . ARG A 1 84 ? 2.775 8.374 2.921 1.00 93.81 84 ARG A N 1
ATOM 688 C CA . ARG A 1 84 ? 3.748 9.473 2.810 1.00 93.81 84 ARG A CA 1
ATOM 689 C C . ARG A 1 84 ? 5.181 8.995 3.025 1.00 93.81 84 ARG A C 1
ATOM 691 O O . ARG A 1 84 ? 6.082 9.484 2.355 1.00 93.81 84 ARG A O 1
ATOM 698 N N . ASN A 1 85 ? 5.382 8.065 3.957 1.00 92.19 85 ASN A N 1
ATOM 699 C CA . ASN A 1 85 ? 6.713 7.582 4.327 1.00 92.19 85 ASN A CA 1
ATOM 700 C C . ASN A 1 85 ? 7.220 6.466 3.402 1.00 92.19 85 ASN A C 1
ATOM 702 O O . ASN A 1 85 ? 8.408 6.401 3.096 1.00 92.19 85 ASN A O 1
ATOM 706 N N . SER A 1 86 ? 6.325 5.606 2.922 1.00 89.38 86 SER A N 1
ATOM 707 C CA . SER A 1 86 ? 6.657 4.529 1.996 1.00 89.38 86 SER A CA 1
ATOM 708 C C . SER A 1 86 ? 6.704 5.059 0.559 1.00 89.38 86 SER A C 1
ATOM 710 O O . SER A 1 86 ? 5.674 5.229 -0.095 1.00 89.38 86 SER A O 1
ATOM 712 N N . LYS A 1 87 ? 7.918 5.339 0.064 1.00 83.25 87 LYS A N 1
ATOM 713 C CA . LYS A 1 87 ? 8.144 5.874 -1.293 1.00 83.25 87 LYS A CA 1
ATOM 714 C C . LYS A 1 87 ? 7.883 4.846 -2.396 1.00 83.25 87 LYS A C 1
ATOM 716 O O . LYS A 1 87 ? 7.429 5.214 -3.478 1.00 83.25 87 LYS A O 1
ATOM 721 N N . SER A 1 88 ? 8.177 3.578 -2.121 1.00 88.75 88 SER A N 1
ATOM 722 C CA . SER A 1 88 ? 8.103 2.489 -3.094 1.00 88.75 88 SER A CA 1
ATOM 723 C C . SER A 1 88 ? 6.785 1.723 -3.040 1.00 88.75 88 SER A C 1
ATOM 725 O O . SER A 1 88 ? 6.436 1.113 -4.037 1.00 88.75 88 SER A O 1
ATOM 727 N N . LEU A 1 89 ? 6.018 1.768 -1.943 1.00 94.38 89 LEU A N 1
ATOM 728 C CA . LEU A 1 89 ? 4.779 0.995 -1.797 1.00 94.38 89 LEU A CA 1
ATOM 729 C C . LEU A 1 89 ? 3.626 1.828 -1.234 1.00 94.38 89 LEU A C 1
ATOM 731 O O . LEU A 1 89 ? 3.681 2.291 -0.096 1.00 94.38 89 LEU A O 1
ATOM 735 N N . GLN A 1 90 ? 2.533 1.932 -1.987 1.00 95.06 90 GLN A N 1
ATOM 736 C CA . GLN A 1 90 ? 1.303 2.577 -1.526 1.00 95.06 90 GLN A CA 1
ATOM 737 C C . GLN A 1 90 ? 0.182 1.576 -1.242 1.00 95.06 90 GLN A C 1
ATOM 739 O O . GLN A 1 90 ? -0.019 0.619 -1.986 1.00 95.06 90 GLN A O 1
ATOM 744 N N . ILE A 1 91 ? -0.612 1.866 -0.211 1.00 95.12 91 ILE A N 1
ATOM 745 C CA . ILE A 1 91 ? -1.851 1.156 0.118 1.00 95.12 91 ILE A CA 1
ATOM 746 C C . ILE A 1 91 ? -3.046 2.005 -0.327 1.00 95.12 91 ILE A C 1
ATOM 748 O O . ILE A 1 91 ? -3.250 3.141 0.135 1.00 95.12 91 ILE A O 1
ATOM 752 N N . ARG A 1 92 ? -3.861 1.452 -1.225 1.00 94.44 92 ARG A N 1
ATOM 753 C CA . ARG A 1 92 ? -5.070 2.085 -1.762 1.00 94.44 92 ARG A CA 1
ATOM 754 C C . ARG A 1 92 ? -6.287 1.186 -1.567 1.00 94.44 92 ARG A C 1
ATOM 756 O O . ARG A 1 92 ? -6.180 -0.031 -1.517 1.00 94.44 92 ARG A O 1
ATOM 763 N N . THR A 1 93 ? -7.445 1.818 -1.463 1.00 94.69 93 THR A N 1
ATOM 764 C CA . THR A 1 93 ? -8.755 1.164 -1.416 1.00 94.69 93 THR A CA 1
ATOM 765 C C . THR A 1 93 ? -9.315 0.999 -2.822 1.00 94.69 93 THR A C 1
ATOM 767 O O . THR A 1 93 ? -8.947 1.742 -3.740 1.00 94.69 93 THR A O 1
ATOM 770 N N . TYR A 1 94 ? -10.256 0.070 -2.987 1.00 92.25 94 TYR A N 1
ATOM 771 C CA . TYR A 1 94 ? -10.949 -0.103 -4.266 1.00 92.25 94 TYR A CA 1
ATOM 772 C C . TYR A 1 94 ? -11.733 1.146 -4.673 1.00 92.25 94 TYR A C 1
ATOM 774 O O . TYR A 1 94 ? -11.699 1.536 -5.837 1.00 92.25 94 TYR A O 1
ATOM 782 N N . ASP A 1 95 ? -12.375 1.832 -3.725 1.00 93.69 95 ASP A N 1
ATOM 783 C CA . ASP A 1 95 ? -13.149 3.039 -4.034 1.00 93.69 95 ASP A CA 1
ATOM 784 C C . ASP A 1 95 ? -12.243 4.179 -4.534 1.00 93.69 95 ASP A C 1
ATOM 786 O O . ASP A 1 95 ? -12.616 4.908 -5.455 1.00 93.69 95 ASP A O 1
ATOM 790 N N . ALA A 1 96 ? -11.019 4.298 -3.996 1.00 91.88 96 ALA A N 1
ATOM 791 C CA . ALA A 1 96 ? -10.032 5.255 -4.493 1.00 91.88 96 ALA A CA 1
ATOM 792 C C . ALA A 1 96 ? -9.628 4.950 -5.941 1.00 91.88 96 ALA A C 1
ATOM 794 O O . ALA A 1 96 ? -9.530 5.869 -6.753 1.00 91.88 96 ALA A O 1
ATOM 795 N N . LEU A 1 97 ? -9.410 3.673 -6.270 1.00 92.25 97 LEU A N 1
ATOM 796 C CA . LEU A 1 97 ? -9.084 3.252 -7.631 1.00 92.25 97 LEU A CA 1
ATOM 797 C C . LEU A 1 97 ? -10.235 3.557 -8.596 1.00 92.25 97 LEU A C 1
ATOM 799 O O . LEU A 1 97 ? -10.007 4.165 -9.640 1.00 92.25 97 LEU A O 1
ATOM 803 N N . ILE A 1 98 ? -11.465 3.191 -8.228 1.00 92.12 98 ILE A N 1
ATOM 804 C CA . ILE A 1 98 ? -12.654 3.420 -9.058 1.00 92.12 98 ILE A CA 1
ATOM 805 C C . ILE A 1 98 ? -12.814 4.911 -9.362 1.00 92.12 98 ILE A C 1
ATOM 807 O O . ILE A 1 98 ? -13.000 5.272 -10.522 1.00 92.12 98 ILE A O 1
ATOM 811 N N . ARG A 1 99 ? -12.660 5.793 -8.366 1.00 92.31 99 ARG A N 1
ATOM 812 C CA . ARG A 1 99 ? -12.729 7.245 -8.600 1.00 92.31 99 ARG A CA 1
ATOM 813 C C . ARG A 1 99 ? -11.665 7.746 -9.571 1.00 92.31 99 ARG A C 1
ATOM 815 O O . ARG A 1 99 ? -11.966 8.586 -10.413 1.00 92.31 99 ARG A O 1
ATOM 822 N N . GLN A 1 100 ? -10.437 7.240 -9.472 1.00 91.44 100 GLN A N 1
ATOM 823 C CA . GLN A 1 100 ? -9.358 7.618 -10.392 1.00 91.44 100 GLN A CA 1
ATOM 824 C C . GLN A 1 100 ? -9.643 7.151 -11.824 1.00 91.44 100 GLN A C 1
ATOM 826 O O . GLN A 1 100 ? -9.418 7.902 -12.772 1.00 91.44 100 GLN A O 1
ATOM 831 N N . ILE A 1 101 ? -10.185 5.942 -11.982 1.00 91.44 101 ILE A N 1
ATOM 832 C CA . ILE A 1 101 ? -10.593 5.411 -13.287 1.00 91.44 101 ILE A CA 1
ATOM 833 C C . ILE A 1 101 ? -11.730 6.256 -13.872 1.00 91.44 101 ILE A C 1
ATOM 835 O O . ILE A 1 101 ? -11.633 6.704 -15.010 1.00 91.44 101 ILE A O 1
ATOM 839 N N . GLN A 1 102 ? -12.773 6.541 -13.090 1.00 92.00 102 GLN A N 1
ATOM 840 C CA . GLN A 1 102 ? -13.903 7.367 -13.526 1.00 92.00 102 GLN A CA 1
ATOM 841 C C . GLN A 1 102 ? -13.470 8.778 -13.934 1.00 92.00 102 GLN A C 1
ATOM 843 O O . GLN A 1 102 ? -13.945 9.296 -14.943 1.00 92.00 102 GLN A O 1
ATOM 848 N N . ALA A 1 103 ? -12.553 9.390 -13.182 1.00 9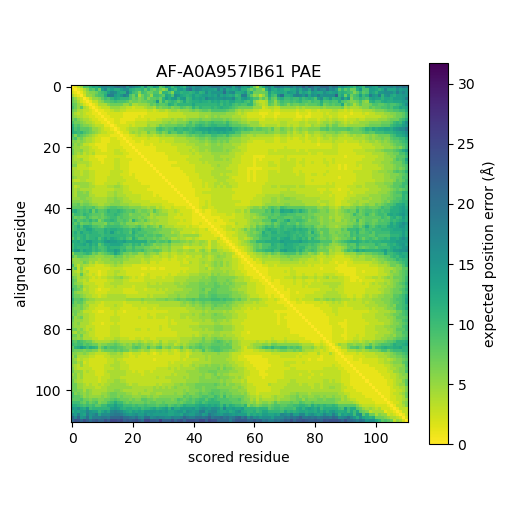1.06 103 ALA A N 1
ATOM 849 C CA . ALA A 1 103 ? -11.992 10.690 -13.532 1.00 91.06 103 ALA A CA 1
ATOM 850 C C . ALA A 1 103 ? -11.254 10.641 -14.880 1.00 91.06 103 ALA A C 1
ATOM 852 O O . ALA A 1 103 ? -11.467 11.511 -15.720 1.00 91.06 103 ALA A O 1
ATOM 853 N N . LYS A 1 104 ? -10.446 9.600 -15.126 1.00 88.75 104 LYS A N 1
ATOM 854 C CA . LYS A 1 104 ? -9.747 9.416 -16.408 1.00 88.75 104 LYS A CA 1
ATOM 855 C C . LYS A 1 104 ? -10.704 9.164 -17.574 1.00 88.75 104 LYS A C 1
ATOM 857 O O . LYS A 1 104 ? -10.513 9.755 -18.629 1.00 88.75 104 LYS A O 1
ATOM 862 N N . ILE A 1 105 ? -11.734 8.338 -17.386 1.00 89.06 105 ILE A N 1
ATOM 863 C CA . ILE A 1 105 ? -12.743 8.076 -18.425 1.00 89.06 105 ILE A CA 1
ATOM 864 C C . ILE A 1 105 ? -13.465 9.369 -18.800 1.00 89.06 105 ILE A C 1
ATOM 866 O O . ILE A 1 105 ? -13.597 9.652 -19.984 1.00 89.06 105 ILE A O 1
ATOM 870 N N . LYS A 1 106 ? -13.868 10.181 -17.811 1.00 85.69 106 LYS A N 1
ATOM 871 C CA . LYS A 1 106 ? -14.527 11.469 -18.070 1.00 85.69 106 LYS A CA 1
ATOM 872 C C . LYS A 1 106 ? -13.683 12.387 -18.948 1.00 85.69 106 LYS A C 1
ATOM 874 O O . LYS A 1 106 ? -14.216 12.931 -19.905 1.00 85.69 106 LYS A O 1
ATOM 879 N N . VAL A 1 107 ? -12.387 12.504 -18.650 1.00 85.31 107 VAL A N 1
ATOM 880 C CA . VAL A 1 107 ? -11.445 13.316 -19.439 1.00 85.31 107 VAL A CA 1
ATOM 881 C C . VAL A 1 107 ? -11.364 12.829 -20.888 1.00 85.31 107 VAL A C 1
ATOM 883 O O . VAL A 1 107 ? -11.405 13.644 -21.805 1.00 85.31 107 VAL A O 1
ATOM 886 N N . ILE A 1 108 ? -11.303 11.511 -21.099 1.00 75.56 108 ILE A N 1
ATOM 887 C CA . ILE A 1 108 ? -11.247 10.914 -22.442 1.00 75.56 108 ILE A CA 1
ATOM 888 C C . ILE A 1 108 ? -12.557 11.143 -23.201 1.00 75.56 108 ILE A C 1
ATOM 890 O O . ILE A 1 108 ? -12.520 11.474 -24.373 1.00 75.56 108 ILE A O 1
ATOM 894 N N . SER A 1 109 ? -13.713 11.011 -22.544 1.00 71.69 109 SER A N 1
ATOM 895 C CA . SER A 1 109 ? -15.019 11.248 -23.179 1.00 71.69 109 SER A CA 1
ATOM 896 C C . SER A 1 109 ? -15.320 12.721 -23.481 1.00 71.69 109 SER A C 1
ATOM 898 O O . SER A 1 109 ? -16.276 13.007 -24.193 1.00 71.69 109 SER A O 1
ATOM 900 N N . SER A 1 110 ? -14.551 13.648 -22.904 1.00 66.19 110 SER A N 1
ATOM 901 C CA . SER A 1 110 ? -14.648 15.092 -23.151 1.00 66.19 110 SER A CA 1
ATOM 902 C C . SER A 1 110 ? -13.564 15.627 -24.097 1.00 66.19 110 SER A C 1
ATOM 904 O O . SER A 1 110 ? -13.469 16.842 -24.254 1.00 66.19 110 SER A O 1
ATOM 906 N N . SER A 1 111 ? -12.729 14.743 -24.657 1.00 53.31 111 SER A N 1
ATOM 907 C CA . SER A 1 111 ? -11.680 15.049 -25.644 1.00 53.31 111 SER A CA 1
ATOM 908 C C . SER A 1 111 ? -12.091 14.527 -27.015 1.00 53.31 111 SER A C 1
ATOM 910 O O . SER A 1 111 ? -11.726 15.184 -28.011 1.00 53.31 111 SER A O 1
#

Nearest PDB structures (foldseek):
  8ti9-assembly1_H  TM=7.359E-01  e=1.547E-03  Bacillus cereus B4264
  3u5z-assembly1_E  TM=3.243E-01  e=1.518E+00  Tequatrovirus T4

Sequence (111 aa):
MDLKGSDTNIFRRSGDRLFFSQNVNKGVFQVLEYIDTCSEMQSYMRDTLKLTDFREPKGLLLVGREKELTEDEKKQKLRASWNRNSKSLQIRTYDALIRQIQAKIKVISSS

pLDDT: mean 89.8, std 7.26, range [53.31, 95.88]

Foldseek 3Di:
DAEDDQPDDQWDDDPNDIDGDPRNVVQVVVQVVVQVVCVVCVCVCCPVVVPVPSPRAAEEYEYYACVNCVVDVVNVVVLVVCQVVDPRYHYHYPVRVVVVVVVVVVVVVVD

Radius of gyration: 16.51 Å; Cα contacts (8 Å, |Δi|>4): 133; chains: 1; bounding box: 35×26×48 Å

Solvent-accessible surface area (backbone atoms only — not comparable to full-atom values): 6189 Å² total; per-residue (Å²): 117,41,81,51,56,62,86,38,60,56,63,40,74,60,86,94,47,76,41,67,18,71,68,44,51,52,44,50,53,54,36,50,51,52,33,49,54,47,54,73,42,28,63,55,41,23,72,72,70,62,38,74,80,63,64,82,60,72,32,45,37,37,39,9,49,54,66,69,34,77,80,29,68,68,55,38,52,50,52,51,50,47,46,69,69,36,84,48,48,38,79,41,28,53,56,59,50,50,52,54,51,53,54,52,50,52,55,59,77,73,105

Mean predicted aligned error: 5.32 Å

Secondary structure (DSSP, 8-state):
-EE--TTS-SEEEETTEEEE-HHHHHHHHHHHHHHHHHHHTHHHHHHTS--TT--S--EEEE-S-THHHHS-HHHHHHHHHHHHH-SSEEEE-HHHHHHHHHHHHHHHHT-